Protein AF-A0A955VV71-F1 (afdb_monomer_lite)

pLDDT: mean 79.82, std 17.94, range [34.72, 97.5]

Secondary structure (DSSP, 8-state):
-----------------------PPP----S-B-SSEEEEEEEEETTSEEEEEEEEE-GGGEEEEEEETTTHHHHHHH-EEEETTT-PBPP-B--S-PEEETTEEEEEEE--TTS-SEEEEEEEEE-PPPEEEEEEEE-TT--EEEEEEEE----SSS--TT-EEEEE-S-----------

Structure (mmCIF, N/CA/C/O backbone):
data_AF-A0A955VV71-F1
#
_entry.id   AF-A0A955VV71-F1
#
loop_
_atom_site.group_PDB
_atom_site.id
_atom_site.type_symbol
_atom_site.label_atom_id
_atom_site.label_alt_id
_atom_site.label_comp_id
_atom_site.label_asym_id
_atom_site.label_entity_id
_atom_site.label_seq_id
_atom_site.pdbx_PDB_ins_code
_atom_site.Cartn_x
_atom_site.Cartn_y
_atom_site.Cartn_z
_atom_site.occupancy
_atom_site.B_iso_or_equiv
_atom_site.auth_seq_id
_atom_site.auth_comp_id
_atom_site.auth_asym_id
_atom_site.auth_atom_id
_atom_site.pdbx_PDB_model_num
ATOM 1 N N . MET A 1 1 ? -23.174 -92.375 -27.814 1.00 36.78 1 MET A N 1
ATOM 2 C CA . MET A 1 1 ? -22.427 -92.958 -26.670 1.00 36.78 1 MET A CA 1
ATOM 3 C C . MET A 1 1 ? -22.031 -91.847 -25.693 1.00 36.78 1 MET A C 1
ATOM 5 O O . MET A 1 1 ? -21.983 -90.700 -26.115 1.00 36.78 1 MET A O 1
ATOM 9 N N . LYS A 1 2 ? -21.786 -92.169 -24.409 1.00 34.84 2 LYS A N 1
ATOM 10 C CA . LYS A 1 2 ? -21.092 -91.287 -23.426 1.00 34.84 2 LYS A CA 1
ATOM 11 C C . LYS A 1 2 ? -19.650 -91.029 -23.953 1.00 34.84 2 LYS A C 1
ATOM 13 O O . LYS A 1 2 ? -19.215 -91.818 -24.781 1.00 34.84 2 LYS A O 1
ATOM 18 N N . THR A 1 3 ? -18.868 -89.988 -23.652 1.00 37.59 3 THR A N 1
ATOM 19 C CA . THR A 1 3 ? -18.443 -89.290 -22.405 1.00 37.59 3 THR A CA 1
ATOM 20 C C . THR A 1 3 ? -17.781 -87.941 -22.814 1.00 37.59 3 THR A C 1
ATOM 22 O O . THR A 1 3 ? -17.534 -87.760 -23.998 1.00 37.59 3 THR A O 1
ATOM 25 N N . SER A 1 4 ? -17.417 -86.945 -21.986 1.00 34.72 4 SER A N 1
ATOM 26 C CA . SER A 1 4 ? -17.477 -86.668 -20.527 1.00 34.72 4 SER A CA 1
ATOM 27 C C . SER A 1 4 ? -17.323 -85.137 -20.278 1.00 34.72 4 SER A C 1
ATOM 29 O O . SER A 1 4 ? -17.441 -84.345 -21.206 1.00 34.72 4 SER A O 1
ATOM 31 N N . ARG A 1 5 ? -17.084 -84.689 -19.031 1.00 47.41 5 ARG A N 1
ATOM 32 C CA . ARG A 1 5 ? -16.877 -83.275 -18.632 1.00 47.41 5 ARG A CA 1
ATOM 33 C C . ARG A 1 5 ? -15.393 -82.879 -18.609 1.00 47.41 5 ARG A C 1
ATOM 35 O O . ARG A 1 5 ? -14.592 -83.695 -18.171 1.00 47.41 5 ARG A O 1
ATOM 42 N N . VAL A 1 6 ? -15.093 -81.588 -18.800 1.00 45.47 6 VAL A N 1
ATOM 43 C CA . VAL A 1 6 ? -14.171 -80.826 -17.923 1.00 45.47 6 VAL A CA 1
ATOM 44 C C . VAL A 1 6 ? -14.735 -79.410 -17.736 1.00 45.47 6 VAL A C 1
ATOM 46 O O . VAL A 1 6 ? -15.041 -78.737 -18.714 1.00 45.47 6 VAL A O 1
ATOM 49 N N . ARG A 1 7 ? -14.876 -78.944 -16.488 1.00 44.09 7 ARG A N 1
ATOM 50 C CA . ARG A 1 7 ? -15.115 -77.525 -16.162 1.00 44.09 7 ARG A CA 1
ATOM 51 C C . ARG A 1 7 ? -13.807 -76.944 -15.624 1.00 44.09 7 ARG A C 1
ATOM 53 O O . ARG A 1 7 ? -13.267 -77.505 -14.676 1.00 44.09 7 ARG A O 1
ATOM 60 N N . ARG A 1 8 ? -13.322 -75.828 -16.176 1.00 45.78 8 ARG A N 1
ATOM 61 C CA . ARG A 1 8 ? -12.277 -75.007 -15.542 1.00 45.78 8 ARG A CA 1
ATOM 62 C C . ARG A 1 8 ? -12.936 -73.786 -14.910 1.00 45.78 8 ARG A C 1
ATOM 64 O O . ARG A 1 8 ? -13.540 -72.987 -15.617 1.00 45.78 8 ARG A O 1
ATOM 71 N N . ALA A 1 9 ? -12.839 -73.670 -13.589 1.00 40.59 9 ALA A N 1
ATOM 72 C CA . ALA A 1 9 ? -13.197 -72.447 -12.886 1.00 40.59 9 ALA A CA 1
ATOM 73 C C . ALA A 1 9 ? -12.062 -71.432 -13.079 1.00 40.59 9 ALA A C 1
ATOM 75 O O . ALA A 1 9 ? -10.913 -71.735 -12.762 1.00 40.59 9 ALA A O 1
ATOM 76 N N . CYS A 1 10 ? -12.380 -70.254 -13.612 1.00 37.72 10 CYS A N 1
ATOM 77 C CA . CYS A 1 10 ? -11.452 -69.131 -13.660 1.00 37.72 10 CYS A CA 1
ATOM 78 C C . CYS A 1 10 ? -11.753 -68.234 -12.457 1.00 37.72 10 CYS A C 1
ATOM 80 O O . CYS A 1 10 ? -12.830 -67.642 -12.390 1.00 37.72 10 CYS A O 1
ATOM 82 N N . ALA A 1 11 ? -10.849 -68.188 -11.480 1.00 42.31 11 ALA A N 1
ATOM 83 C CA . ALA A 1 11 ? -10.987 -67.287 -10.345 1.00 42.31 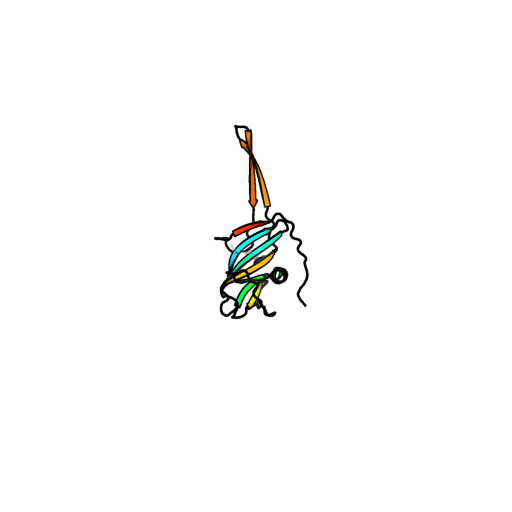11 ALA A CA 1
ATOM 84 C C . ALA A 1 11 ? -10.657 -65.858 -10.800 1.00 42.31 11 ALA A C 1
ATOM 86 O O . ALA A 1 11 ? -9.532 -65.594 -11.219 1.00 42.31 11 ALA A O 1
ATOM 87 N N . LEU A 1 12 ? -11.625 -64.938 -10.718 1.00 42.03 12 LEU A N 1
ATOM 88 C CA . LEU A 1 12 ? -11.338 -63.511 -10.849 1.00 42.03 12 LEU A CA 1
ATOM 89 C C . LEU A 1 12 ? -10.730 -63.008 -9.538 1.00 42.03 12 LEU A C 1
ATOM 91 O O . LEU A 1 12 ? -11.432 -62.845 -8.541 1.00 42.03 12 LEU A O 1
ATOM 95 N N . THR A 1 13 ? -9.429 -62.742 -9.551 1.00 45.66 13 THR A N 1
ATOM 96 C CA . THR A 1 13 ? -8.748 -62.041 -8.461 1.00 45.66 13 THR A CA 1
ATOM 97 C C . THR A 1 13 ? -9.132 -60.562 -8.510 1.00 45.66 13 THR A C 1
ATOM 99 O O . THR A 1 13 ? -8.850 -59.879 -9.493 1.00 45.66 13 THR A O 1
ATOM 102 N N . ALA A 1 14 ? -9.790 -60.060 -7.465 1.00 49.59 14 ALA A N 1
ATOM 103 C CA . ALA A 1 14 ? -10.196 -58.661 -7.389 1.00 49.59 14 ALA A CA 1
ATOM 104 C C . ALA A 1 14 ? -8.980 -57.742 -7.177 1.00 49.59 14 ALA A C 1
ATOM 106 O O . ALA A 1 14 ? -8.268 -57.870 -6.182 1.00 49.59 14 ALA A O 1
ATOM 107 N N . ALA A 1 15 ? -8.773 -56.786 -8.084 1.00 51.16 15 ALA A N 1
ATOM 108 C CA . ALA A 1 15 ? -7.815 -55.703 -7.899 1.00 51.16 15 ALA A CA 1
ATOM 109 C C . ALA A 1 15 ? -8.530 -54.495 -7.273 1.00 51.16 15 ALA A C 1
ATOM 111 O O . ALA A 1 15 ? -9.273 -53.790 -7.956 1.00 51.16 15 ALA A O 1
ATOM 112 N N . LEU A 1 16 ? -8.317 -54.252 -5.975 1.00 48.03 16 LEU A N 1
ATOM 113 C CA . LEU A 1 16 ? -8.723 -52.990 -5.354 1.00 48.03 16 LEU A CA 1
ATOM 114 C C . LEU A 1 16 ? -7.808 -51.871 -5.870 1.00 48.03 16 LEU A C 1
ATOM 116 O O . LEU A 1 16 ? -6.629 -51.830 -5.520 1.00 48.03 16 LEU A O 1
ATOM 120 N N . LEU A 1 17 ? -8.354 -50.935 -6.652 1.00 50.19 17 LEU A N 1
ATOM 121 C CA . LEU A 1 17 ? -7.706 -49.639 -6.840 1.00 50.19 17 LEU A CA 1
ATOM 122 C C . LEU A 1 17 ? -7.872 -48.824 -5.553 1.00 50.19 17 LEU A C 1
ATOM 124 O O . LEU A 1 17 ? -8.978 -48.406 -5.214 1.00 50.19 17 LEU A O 1
ATOM 128 N N . ALA A 1 18 ? -6.768 -48.580 -4.849 1.00 56.50 18 ALA A N 1
ATOM 129 C CA . ALA A 1 18 ? -6.728 -47.564 -3.807 1.00 56.50 18 ALA A CA 1
ATOM 130 C C . ALA A 1 18 ? -6.812 -46.170 -4.464 1.00 56.50 18 ALA A C 1
ATOM 132 O O . ALA A 1 18 ? -6.024 -45.898 -5.375 1.00 56.50 18 ALA A O 1
ATOM 133 N N . PRO A 1 19 ? -7.713 -45.268 -4.030 1.00 52.44 19 PRO A N 1
ATOM 134 C CA . PRO A 1 19 ? -7.711 -43.896 -4.515 1.00 52.44 19 PRO A CA 1
ATOM 135 C C . PRO A 1 19 ? -6.481 -43.180 -3.956 1.00 52.44 19 PRO A C 1
ATOM 137 O O . PRO A 1 19 ? -6.377 -42.954 -2.750 1.00 52.44 19 PRO A O 1
ATOM 140 N N . SER A 1 20 ? -5.541 -42.815 -4.826 1.00 60.34 20 SER A N 1
ATOM 141 C CA . SER A 1 20 ? -4.443 -41.922 -4.463 1.00 60.34 20 SER A CA 1
ATOM 142 C C . SER A 1 20 ? -5.024 -40.560 -4.088 1.00 60.34 20 SER A C 1
ATOM 144 O O . SER A 1 20 ? -5.480 -39.818 -4.957 1.00 60.34 20 SER A O 1
ATOM 146 N N . ALA A 1 21 ? -5.031 -40.235 -2.795 1.00 55.81 21 ALA A N 1
ATOM 147 C CA . ALA A 1 21 ? -5.444 -38.922 -2.327 1.00 55.81 21 ALA A CA 1
ATOM 148 C C . ALA A 1 21 ? -4.481 -37.866 -2.889 1.00 55.81 21 ALA A C 1
ATOM 150 O O . ALA A 1 21 ? -3.321 -37.786 -2.482 1.00 55.81 21 ALA A O 1
ATOM 151 N N . LEU A 1 22 ? -4.968 -37.063 -3.837 1.00 59.03 22 LEU A N 1
ATOM 152 C CA . LEU A 1 22 ? -4.271 -35.874 -4.305 1.00 59.03 22 LEU A CA 1
ATOM 153 C C . LEU A 1 22 ? -4.244 -34.865 -3.154 1.00 59.03 22 LEU A C 1
ATOM 155 O O . LEU A 1 22 ? -5.205 -34.129 -2.937 1.00 59.03 22 LEU A O 1
ATOM 159 N N . VAL A 1 23 ? -3.134 -34.842 -2.416 1.00 61.22 23 VAL A N 1
ATOM 160 C CA . VAL A 1 23 ? -2.798 -33.753 -1.494 1.00 61.22 23 VAL A CA 1
ATOM 161 C C . VAL A 1 23 ? -2.468 -32.533 -2.353 1.00 61.22 23 VAL A C 1
ATOM 163 O O . VAL A 1 23 ? -1.312 -32.259 -2.666 1.00 61.22 23 VAL A O 1
ATOM 166 N N . GLY A 1 24 ? -3.510 -31.840 -2.808 1.00 54.12 24 GLY A N 1
ATOM 167 C CA . GLY A 1 24 ? -3.365 -30.533 -3.428 1.00 54.12 24 GLY A CA 1
ATOM 168 C C . GLY A 1 24 ? -2.856 -29.550 -2.381 1.00 54.12 24 GLY A C 1
ATOM 169 O O . GLY A 1 24 ? -3.437 -29.448 -1.301 1.00 54.12 24 GLY A O 1
ATOM 170 N N . CYS A 1 25 ? -1.775 -28.834 -2.689 1.00 63.00 25 CYS A N 1
ATOM 171 C CA . CYS A 1 25 ? -1.369 -27.686 -1.888 1.00 63.00 25 CYS A CA 1
ATOM 172 C C . CYS A 1 25 ? -2.544 -26.704 -1.833 1.00 63.00 25 CYS A C 1
ATOM 174 O O . CYS A 1 25 ? -3.055 -26.304 -2.881 1.00 63.00 25 CYS A O 1
ATOM 176 N N . GLY A 1 26 ? -2.983 -26.344 -0.625 1.00 51.84 26 GLY A N 1
ATOM 177 C CA . GLY A 1 26 ? -4.008 -25.321 -0.455 1.00 51.84 26 GLY A CA 1
ATOM 178 C C . GLY A 1 26 ? -3.552 -24.017 -1.103 1.00 51.84 26 GLY A C 1
ATOM 179 O O . GLY A 1 26 ? -2.383 -23.644 -0.995 1.00 51.84 26 GLY A O 1
ATOM 180 N N . ALA A 1 27 ? -4.463 -23.335 -1.795 1.00 56.38 27 ALA A N 1
ATOM 181 C CA . ALA A 1 27 ? -4.209 -21.976 -2.241 1.00 56.38 27 ALA A CA 1
ATOM 182 C C . ALA A 1 27 ? -4.168 -21.076 -0.998 1.00 56.38 27 ALA A C 1
ATOM 184 O O . ALA A 1 27 ? -5.197 -20.834 -0.373 1.00 56.38 27 ALA A O 1
ATOM 185 N N . HIS A 1 28 ? -2.964 -20.653 -0.623 1.00 57.88 28 HIS A N 1
ATOM 186 C CA . HIS A 1 28 ? -2.724 -19.705 0.457 1.00 57.88 28 HIS A CA 1
ATOM 187 C C . HIS A 1 28 ? -2.874 -18.284 -0.092 1.00 57.88 28 HIS A C 1
ATOM 189 O O . HIS A 1 28 ? -2.206 -17.926 -1.066 1.00 57.88 28 HIS A O 1
ATOM 195 N N . ASP A 1 29 ? -3.753 -17.479 0.504 1.00 63.06 29 ASP A N 1
ATOM 196 C CA . ASP A 1 29 ? -3.965 -16.097 0.072 1.00 63.06 29 ASP A CA 1
ATOM 197 C C . ASP A 1 29 ? -2.820 -15.212 0.573 1.00 63.06 29 ASP A C 1
ATOM 199 O O . ASP A 1 29 ? -2.624 -15.044 1.775 1.00 63.06 29 ASP A O 1
ATOM 203 N N . THR A 1 30 ? -2.064 -14.616 -0.349 1.00 69.12 30 THR A N 1
ATOM 204 C CA . THR A 1 30 ? -0.853 -13.835 -0.039 1.00 69.12 30 THR A CA 1
ATOM 205 C C . THR A 1 30 ? -1.112 -12.343 0.197 1.00 69.12 30 THR A C 1
ATOM 207 O O . THR A 1 30 ? -0.177 -11.545 0.117 1.00 69.12 30 THR A O 1
ATOM 210 N N . TYR A 1 31 ? -2.365 -11.932 0.419 1.00 77.38 31 TYR A N 1
ATOM 211 C CA . TYR A 1 31 ? -2.785 -10.532 0.339 1.00 77.38 31 TYR A CA 1
ATOM 212 C C . TYR A 1 31 ? -3.842 -10.116 1.362 1.00 77.38 31 TYR A C 1
ATOM 214 O O . TYR A 1 31 ? -4.602 -10.935 1.865 1.00 77.38 31 TYR A O 1
ATOM 222 N N . VAL A 1 32 ? -3.906 -8.811 1.638 1.00 71.44 32 VAL A N 1
ATOM 223 C CA . VAL A 1 32 ? -4.896 -8.221 2.549 1.00 71.44 32 VAL A CA 1
ATOM 224 C C . VAL A 1 32 ? -6.232 -8.025 1.827 1.00 71.44 32 VAL A C 1
ATOM 226 O O . VAL A 1 32 ? -6.293 -7.270 0.859 1.00 71.44 32 VAL A O 1
ATOM 229 N N . ARG A 1 33 ? -7.302 -8.649 2.332 1.00 78.94 33 ARG A N 1
ATOM 230 C CA . ARG A 1 33 ? -8.693 -8.465 1.876 1.00 78.94 33 ARG A CA 1
ATOM 231 C C . ARG A 1 33 ? -9.464 -7.510 2.785 1.00 78.94 33 ARG A C 1
ATOM 233 O O . ARG A 1 33 ? -9.208 -7.439 3.986 1.00 78.94 33 ARG A O 1
ATOM 240 N N . SER A 1 34 ? -10.462 -6.823 2.237 1.00 75.44 34 SER A N 1
ATOM 241 C CA . SER A 1 34 ? -11.397 -5.994 3.003 1.00 75.44 34 SER A CA 1
ATOM 242 C C . SER A 1 34 ? -12.695 -5.801 2.234 1.00 75.44 34 SER A C 1
ATOM 244 O O . SER A 1 34 ? -12.650 -5.483 1.051 1.00 75.44 34 SER A O 1
ATOM 246 N N . GLU A 1 35 ? -13.826 -5.939 2.918 1.00 77.06 35 GLU A N 1
ATOM 247 C CA . GLU A 1 35 ? -15.133 -5.501 2.408 1.00 77.06 35 GLU A CA 1
ATOM 248 C C . GLU A 1 35 ? -15.395 -4.027 2.789 1.00 77.06 35 GLU A C 1
ATOM 250 O O . GLU A 1 35 ? -16.067 -3.304 2.060 1.00 77.06 35 GLU A O 1
ATOM 255 N N . ASP A 1 36 ? -14.763 -3.555 3.873 1.00 75.44 36 ASP A N 1
ATOM 256 C CA . ASP A 1 36 ? -14.906 -2.204 4.437 1.00 75.44 36 ASP A CA 1
ATOM 257 C C . ASP A 1 36 ? -13.959 -1.158 3.801 1.00 75.44 36 ASP A C 1
ATOM 259 O O . ASP A 1 36 ? -13.964 0.013 4.197 1.00 75.44 36 ASP A O 1
ATOM 263 N N . SER A 1 37 ? -13.071 -1.555 2.874 1.00 81.50 37 SER A N 1
ATOM 264 C CA . SER A 1 37 ? -12.075 -0.637 2.301 1.00 81.50 37 SER A CA 1
ATOM 265 C C . SER A 1 37 ? -11.633 -0.938 0.865 1.00 81.50 37 SER A C 1
ATOM 267 O O . SER A 1 37 ? -11.180 -2.037 0.532 1.00 81.50 37 SER A O 1
ATOM 269 N N . ALA A 1 38 ? -11.666 0.101 0.029 1.00 89.81 38 ALA A N 1
ATOM 270 C CA . ALA A 1 38 ? -11.268 0.064 -1.374 1.00 89.81 38 ALA A CA 1
ATOM 271 C C . ALA A 1 38 ? -9.790 0.444 -1.550 1.00 89.81 38 ALA A C 1
ATOM 273 O O . ALA A 1 38 ? -9.334 1.473 -1.037 1.00 89.81 38 ALA A O 1
ATOM 274 N N . LEU A 1 39 ? -9.038 -0.354 -2.308 1.00 91.81 39 LEU A N 1
ATOM 275 C CA . LEU A 1 39 ? -7.659 -0.046 -2.682 1.00 91.81 39 LEU A CA 1
ATOM 276 C C . LEU A 1 39 ? -7.609 1.192 -3.601 1.00 91.81 39 LEU A C 1
ATOM 278 O O . LEU A 1 39 ? -8.342 1.278 -4.578 1.00 91.81 39 LEU A O 1
ATOM 282 N N . GLY A 1 40 ? -6.751 2.169 -3.289 1.00 91.62 40 GLY A N 1
ATOM 283 C CA . GLY A 1 40 ? -6.660 3.438 -4.029 1.00 91.62 40 GLY A CA 1
ATOM 284 C C . GLY A 1 40 ? -5.274 3.764 -4.591 1.00 91.62 40 GLY A C 1
ATOM 285 O O . GLY A 1 40 ? -5.164 4.492 -5.586 1.00 91.62 40 GLY A O 1
ATOM 286 N N . ARG A 1 41 ? -4.203 3.241 -3.981 1.00 94.31 41 ARG A N 1
ATOM 287 C CA . ARG A 1 41 ? -2.827 3.393 -4.474 1.00 94.31 41 ARG A CA 1
ATOM 288 C C . ARG A 1 41 ? -1.956 2.196 -4.085 1.00 94.31 41 ARG A C 1
ATOM 290 O O . ARG A 1 41 ? -2.032 1.708 -2.961 1.00 94.31 41 ARG A O 1
ATOM 297 N N . VAL A 1 42 ? -1.097 1.778 -5.014 1.00 93.69 42 VAL A N 1
ATOM 298 C CA . VAL A 1 42 ? -0.060 0.753 -4.814 1.00 93.69 42 VAL A CA 1
ATOM 299 C C . VAL A 1 42 ? 1.271 1.301 -5.312 1.00 93.69 42 VAL A C 1
ATOM 301 O O . VAL A 1 42 ? 1.343 1.837 -6.418 1.00 93.69 42 VAL A O 1
ATOM 304 N N . VAL A 1 43 ? 2.339 1.161 -4.527 1.00 92.75 43 VAL A N 1
ATOM 305 C CA . VAL A 1 43 ? 3.709 1.453 -4.972 1.00 92.75 43 VAL A CA 1
ATOM 306 C C . VAL A 1 43 ? 4.582 0.227 -4.744 1.00 92.75 43 VAL A C 1
ATOM 308 O O . VAL A 1 43 ? 4.863 -0.125 -3.600 1.00 92.75 43 VAL A O 1
ATOM 311 N N . VAL A 1 44 ? 5.019 -0.416 -5.828 1.00 91.38 44 VAL A N 1
ATOM 312 C CA . VAL A 1 44 ? 5.847 -1.634 -5.777 1.00 91.38 44 VAL A CA 1
ATOM 313 C C . VAL A 1 44 ? 7.324 -1.267 -5.887 1.00 91.38 44 VAL A C 1
ATOM 315 O O . VAL A 1 44 ? 7.717 -0.509 -6.774 1.00 91.38 44 VAL A O 1
ATOM 318 N N . TYR A 1 45 ? 8.168 -1.812 -5.014 1.00 87.75 45 TYR A N 1
ATOM 319 C CA . TYR A 1 45 ? 9.602 -1.521 -4.961 1.00 87.75 45 TYR A CA 1
ATOM 320 C C . TYR A 1 45 ? 10.444 -2.709 -5.457 1.00 87.75 45 TYR A C 1
ATOM 322 O O . TYR A 1 45 ? 10.075 -3.873 -5.307 1.00 87.75 45 TYR A O 1
ATOM 330 N N . ARG A 1 46 ? 11.618 -2.429 -6.045 1.00 85.12 46 ARG A N 1
ATOM 331 C CA . ARG A 1 46 ? 12.514 -3.470 -6.611 1.00 85.12 46 ARG A CA 1
ATOM 332 C C . ARG A 1 46 ? 13.105 -4.446 -5.585 1.00 85.12 46 ARG A C 1
ATOM 334 O O . ARG A 1 46 ? 13.632 -5.481 -5.970 1.00 85.12 46 ARG A O 1
ATOM 341 N N . ASN A 1 47 ? 13.050 -4.113 -4.300 1.00 81.12 47 ASN A N 1
ATOM 342 C CA . ASN A 1 47 ? 13.493 -4.955 -3.183 1.00 81.12 47 ASN A CA 1
ATOM 343 C C . ASN A 1 47 ? 12.437 -5.990 -2.737 1.00 81.12 47 ASN A C 1
ATOM 345 O O . ASN A 1 47 ? 12.708 -6.731 -1.799 1.00 81.12 47 ASN A O 1
ATOM 349 N N . GLY A 1 48 ? 11.258 -6.039 -3.370 1.00 84.19 48 GLY A N 1
ATOM 350 C CA . GLY A 1 48 ? 10.222 -7.027 -3.056 1.00 84.19 48 GLY A CA 1
ATOM 351 C C . GLY A 1 48 ? 9.254 -6.629 -1.936 1.00 84.19 48 GLY A C 1
ATOM 352 O O . GLY A 1 48 ? 8.666 -7.504 -1.305 1.00 84.19 48 GLY A O 1
ATOM 353 N N . ILE A 1 49 ? 9.075 -5.329 -1.680 1.00 88.50 49 ILE A N 1
ATOM 354 C CA . ILE A 1 49 ? 7.970 -4.817 -0.851 1.00 88.50 49 ILE A CA 1
ATOM 355 C C . ILE A 1 49 ? 7.028 -3.960 -1.697 1.00 88.50 49 ILE A C 1
ATOM 357 O O . ILE A 1 49 ? 7.452 -3.332 -2.673 1.00 88.50 49 ILE A O 1
ATOM 361 N N . ALA A 1 50 ? 5.766 -3.875 -1.292 1.00 90.50 50 ALA A N 1
ATOM 362 C CA . ALA A 1 50 ? 4.822 -2.905 -1.828 1.00 90.50 50 ALA A CA 1
ATOM 363 C C . ALA A 1 50 ? 4.147 -2.110 -0.705 1.00 90.50 50 ALA A C 1
ATOM 365 O O . ALA A 1 50 ? 3.771 -2.660 0.331 1.00 90.50 50 ALA A O 1
ATOM 366 N N . TYR A 1 51 ? 4.008 -0.806 -0.936 1.00 92.69 51 TYR A N 1
ATOM 367 C CA . TYR A 1 51 ? 3.175 0.092 -0.145 1.00 92.69 51 TYR A CA 1
ATOM 368 C C . TYR A 1 51 ? 1.758 0.079 -0.712 1.00 92.69 51 TYR A C 1
ATOM 370 O O . TYR A 1 51 ? 1.573 0.288 -1.914 1.00 92.69 51 TYR A O 1
ATOM 378 N N . TYR A 1 52 ? 0.777 -0.122 0.158 1.00 94.25 52 TYR A N 1
ATOM 379 C CA . TYR A 1 52 ? -0.643 -0.125 -0.166 1.00 94.25 52 TYR A CA 1
ATOM 380 C C . TYR A 1 52 ? -1.344 1.003 0.581 1.00 94.25 52 TYR A C 1
ATOM 382 O O . TYR A 1 52 ? -1.037 1.287 1.738 1.00 94.25 52 TYR A O 1
ATOM 390 N N . GLU A 1 53 ? -2.320 1.614 -0.077 1.00 94.88 53 GLU A N 1
ATOM 391 C CA . GLU A 1 53 ? -3.182 2.649 0.478 1.00 94.88 53 GLU A CA 1
ATOM 392 C C . GLU A 1 53 ? -4.631 2.339 0.107 1.00 94.88 53 GLU A C 1
ATOM 394 O O . GLU A 1 53 ? -4.991 2.314 -1.075 1.00 94.88 53 GLU A O 1
ATOM 399 N N . ARG A 1 54 ? -5.460 2.127 1.128 1.00 94.19 54 ARG A N 1
ATOM 400 C CA . ARG A 1 54 ? -6.897 1.871 1.028 1.00 94.19 54 ARG A CA 1
ATOM 401 C C . ARG A 1 54 ? -7.670 3.061 1.594 1.00 94.19 54 ARG A C 1
ATOM 403 O O . ARG A 1 54 ? -7.230 3.695 2.555 1.00 94.19 54 ARG A O 1
ATOM 410 N N . LYS A 1 55 ? -8.829 3.361 1.018 1.00 93.62 55 LYS A N 1
ATOM 411 C CA . LYS A 1 55 ? -9.844 4.227 1.631 1.00 93.62 55 LYS A CA 1
ATOM 412 C C . LYS A 1 55 ? -10.843 3.348 2.366 1.00 93.62 55 LYS A C 1
ATOM 414 O O . LYS A 1 55 ? -11.283 2.357 1.793 1.00 93.62 55 LYS A O 1
ATOM 419 N N . ALA A 1 56 ? -11.191 3.706 3.592 1.00 92.88 56 ALA A N 1
ATOM 420 C CA . ALA A 1 56 ? -12.142 2.973 4.419 1.00 92.88 56 ALA A CA 1
ATOM 421 C C . ALA A 1 56 ? -13.163 3.933 5.031 1.00 92.88 56 ALA A C 1
ATOM 423 O O . ALA A 1 56 ? -12.807 5.062 5.371 1.00 92.88 56 ALA A O 1
ATOM 424 N N . GLU A 1 57 ? -14.394 3.471 5.225 1.00 90.31 57 GLU A N 1
ATOM 425 C CA . GLU A 1 57 ? -15.379 4.170 6.053 1.00 90.31 57 GLU A CA 1
ATOM 426 C C . GLU A 1 57 ? -15.496 3.456 7.403 1.00 90.31 57 GLU A C 1
ATOM 428 O O . GLU A 1 57 ? -15.810 2.269 7.466 1.00 90.31 57 GLU A O 1
ATOM 433 N N . ALA A 1 58 ? -15.226 4.166 8.500 1.00 87.06 58 ALA A N 1
ATOM 434 C CA . ALA A 1 58 ? -15.254 3.590 9.844 1.00 87.06 58 ALA A CA 1
ATOM 435 C C . ALA A 1 58 ? -16.686 3.464 10.395 1.00 87.06 58 ALA A C 1
ATOM 437 O O . ALA A 1 58 ? -17.101 4.234 11.271 1.00 87.06 58 ALA A O 1
ATOM 438 N N . ALA A 1 59 ? -17.442 2.482 9.900 1.00 80.06 59 ALA A N 1
ATOM 439 C CA . ALA A 1 59 ? -18.741 2.112 10.456 1.00 80.06 59 ALA A CA 1
ATOM 440 C C . ALA A 1 59 ? -18.600 1.774 11.954 1.00 80.06 59 ALA A C 1
ATOM 442 O O . ALA A 1 59 ? -17.760 0.967 12.351 1.00 80.06 59 ALA A O 1
ATOM 443 N N . ASP A 1 60 ? -19.375 2.451 12.805 1.00 84.50 60 ASP A N 1
ATOM 444 C CA . ASP A 1 60 ? -19.308 2.350 14.273 1.00 84.50 60 ASP A CA 1
ATOM 445 C C . ASP A 1 60 ? -17.888 2.475 14.873 1.00 84.50 60 ASP A C 1
ATOM 447 O O . ASP A 1 60 ? -17.573 1.881 15.909 1.00 84.50 60 ASP A O 1
ATOM 451 N N . GLY A 1 61 ? -17.014 3.255 14.221 1.00 89.4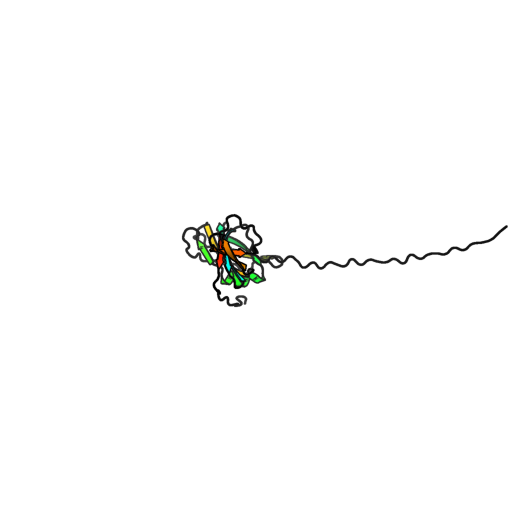4 61 GLY A N 1
ATOM 452 C CA . GLY A 1 61 ? -15.623 3.446 14.642 1.00 89.44 61 GLY A CA 1
ATOM 453 C C . GLY A 1 61 ? -14.735 2.217 14.418 1.00 89.44 61 GLY A C 1
ATOM 454 O O . GLY A 1 61 ? -13.728 2.061 15.110 1.00 89.44 61 GLY A O 1
ATOM 455 N N . LYS A 1 62 ? -15.099 1.325 13.490 1.00 91.19 62 LYS A N 1
ATOM 456 C CA . LYS A 1 62 ? -14.370 0.090 13.179 1.00 91.19 62 LYS A CA 1
ATOM 457 C C . LYS A 1 62 ? -14.121 -0.052 11.681 1.00 91.19 62 LYS A C 1
ATOM 459 O O . LYS A 1 62 ? -14.941 0.364 10.873 1.00 91.19 62 LYS A O 1
ATOM 464 N N . VAL A 1 63 ? -13.005 -0.685 11.330 1.00 91.94 63 VAL A N 1
ATOM 465 C CA . VAL A 1 63 ? -12.704 -1.164 9.972 1.00 91.94 63 VAL A CA 1
ATOM 466 C C . VAL A 1 63 ? -12.108 -2.562 10.077 1.00 91.94 63 VAL A C 1
ATOM 468 O O . VAL A 1 63 ? -11.201 -2.784 10.886 1.00 91.94 63 VAL A O 1
ATOM 471 N N . THR A 1 64 ? -12.585 -3.501 9.263 1.00 91.69 64 THR A N 1
ATOM 472 C CA . THR A 1 64 ? -12.114 -4.889 9.266 1.00 91.69 64 THR A CA 1
ATOM 473 C C . THR A 1 64 ? -11.244 -5.193 8.048 1.00 91.69 64 THR A C 1
ATOM 475 O O . THR A 1 64 ? -11.589 -4.935 6.891 1.00 91.69 64 THR A O 1
ATOM 478 N N . LEU A 1 65 ? -10.081 -5.777 8.322 1.00 91.50 65 LEU A N 1
ATOM 479 C CA . LEU A 1 65 ? -9.100 -6.217 7.336 1.00 91.50 65 LEU A CA 1
ATOM 480 C C . LEU A 1 65 ? -8.788 -7.688 7.595 1.00 91.50 65 LEU A C 1
ATOM 482 O O . LEU A 1 65 ? -8.517 -8.076 8.726 1.00 91.50 65 LEU A O 1
ATOM 486 N N . THR A 1 66 ? -8.813 -8.512 6.557 1.00 91.62 66 THR A N 1
ATOM 487 C CA . THR A 1 66 ? -8.364 -9.905 6.627 1.00 91.62 66 THR A CA 1
ATOM 488 C C . THR A 1 66 ? -6.931 -9.950 6.115 1.00 91.62 66 THR A C 1
ATOM 490 O O . THR A 1 66 ? -6.678 -9.580 4.971 1.00 91.62 66 THR A O 1
ATOM 493 N N . VAL A 1 67 ? -5.992 -10.325 6.981 1.00 91.25 67 VAL A N 1
ATOM 494 C CA . VAL A 1 67 ? -4.545 -10.247 6.742 1.00 91.25 67 VAL A CA 1
ATOM 495 C C . VAL A 1 67 ? -3.936 -11.653 6.831 1.00 91.25 67 VAL A C 1
ATOM 497 O O . VAL A 1 67 ? -4.169 -12.332 7.835 1.00 91.25 67 VAL A O 1
ATOM 500 N N . PRO A 1 68 ? -3.113 -12.090 5.863 1.00 90.19 68 PRO A N 1
ATOM 501 C CA . PRO A 1 68 ? -2.441 -13.386 5.925 1.00 90.19 68 PRO A CA 1
ATOM 502 C C . PRO A 1 68 ? -1.519 -13.476 7.142 1.00 90.19 68 PRO A C 1
ATOM 504 O O . PRO A 1 68 ? -0.793 -12.525 7.443 1.00 90.19 68 PRO A O 1
ATOM 507 N N . GLN A 1 69 ? -1.517 -14.614 7.839 1.00 88.31 69 GLN A N 1
ATOM 508 C CA . GLN A 1 69 ? -0.767 -14.840 9.084 1.00 88.31 69 GLN A CA 1
ATOM 509 C C . GLN A 1 69 ? 0.723 -14.504 8.957 1.00 88.31 69 GLN A C 1
ATOM 511 O O . GLN A 1 69 ? 1.301 -13.951 9.894 1.00 88.31 69 GLN A O 1
ATOM 516 N N . ASP A 1 70 ? 1.341 -14.794 7.808 1.00 88.19 70 ASP A N 1
ATOM 517 C CA . ASP A 1 70 ? 2.750 -14.488 7.541 1.00 88.19 70 ASP A CA 1
ATOM 518 C C . ASP A 1 70 ? 3.007 -12.983 7.326 1.00 88.19 70 ASP A C 1
ATOM 520 O O . ASP A 1 70 ? 4.120 -12.513 7.564 1.00 88.19 70 ASP A O 1
ATOM 524 N N . LYS A 1 71 ? 1.983 -12.211 6.933 1.00 88.75 71 LYS A N 1
ATOM 525 C CA . LYS A 1 71 ? 2.049 -10.754 6.727 1.00 88.75 71 LYS A CA 1
ATOM 526 C C . LYS A 1 71 ? 1.632 -9.925 7.938 1.00 88.75 71 LYS A C 1
ATOM 528 O O . LYS A 1 71 ? 2.033 -8.765 8.003 1.00 88.75 71 LYS A O 1
ATOM 533 N N . VAL A 1 72 ? 0.899 -10.479 8.913 1.00 89.56 72 VAL A N 1
ATOM 534 C CA . VAL A 1 72 ? 0.391 -9.744 10.101 1.00 89.56 72 VAL A CA 1
ATOM 535 C C . VAL A 1 72 ? 1.468 -8.900 10.791 1.00 89.56 72 VAL A C 1
ATOM 537 O O . VAL A 1 72 ? 1.210 -7.760 11.168 1.00 89.56 72 VAL A O 1
ATOM 540 N N . ASN A 1 73 ? 2.680 -9.437 10.952 1.00 89.38 73 ASN A N 1
ATOM 541 C CA . ASN A 1 73 ? 3.769 -8.748 11.647 1.00 89.38 73 ASN A CA 1
ATOM 542 C C . ASN A 1 73 ? 4.272 -7.511 10.874 1.00 89.38 73 ASN A C 1
ATOM 544 O O . ASN A 1 73 ? 4.483 -6.451 11.459 1.00 89.38 73 ASN A O 1
ATOM 548 N N . ASP A 1 74 ? 4.440 -7.621 9.555 1.00 89.31 74 ASP A N 1
ATOM 549 C CA . ASP A 1 74 ? 4.928 -6.518 8.714 1.00 89.31 74 ASP A CA 1
ATOM 550 C C . ASP A 1 74 ? 3.813 -5.495 8.421 1.00 89.31 74 ASP A C 1
ATOM 552 O O . ASP A 1 74 ? 4.062 -4.285 8.434 1.00 89.31 74 ASP A O 1
ATOM 556 N N . PHE A 1 75 ? 2.565 -5.965 8.318 1.00 91.88 75 PHE A N 1
ATOM 557 C CA . PHE A 1 75 ? 1.362 -5.137 8.332 1.00 91.88 75 PHE A CA 1
ATOM 558 C C . PHE A 1 75 ? 1.292 -4.280 9.608 1.00 91.88 75 PHE A C 1
ATOM 560 O O . PHE A 1 75 ? 1.242 -3.059 9.509 1.00 91.88 75 PHE A O 1
ATOM 567 N N . LEU A 1 76 ? 1.383 -4.871 10.807 1.00 92.88 76 LEU A N 1
ATOM 568 C CA . LEU A 1 76 ? 1.283 -4.128 12.075 1.00 92.88 76 LEU A CA 1
ATOM 569 C C . LEU A 1 76 ? 2.405 -3.102 12.296 1.00 92.88 76 LEU A C 1
ATOM 571 O O . LEU A 1 76 ? 2.139 -2.035 12.841 1.00 92.88 76 LEU A O 1
ATOM 575 N N . LYS A 1 77 ? 3.643 -3.384 11.865 1.00 91.00 77 LYS A N 1
ATOM 576 C CA . LYS A 1 77 ? 4.768 -2.426 11.962 1.00 91.00 77 LYS A CA 1
ATOM 577 C C . LYS A 1 77 ? 4.589 -1.179 11.105 1.00 91.00 77 LYS A C 1
ATOM 579 O O . LYS A 1 77 ? 5.181 -0.147 11.405 1.00 91.00 77 LYS A O 1
ATOM 584 N N . SER A 1 78 ? 3.881 -1.318 9.988 1.00 94.12 78 SER A N 1
ATOM 585 C CA . SER A 1 78 ? 3.760 -0.288 8.953 1.00 94.12 78 SER A CA 1
ATOM 586 C C . SER A 1 78 ? 2.378 0.366 8.913 1.00 94.12 78 SER A C 1
ATOM 588 O O . SER A 1 78 ? 2.227 1.418 8.288 1.00 94.12 78 SER A O 1
ATOM 590 N N . LEU A 1 79 ? 1.392 -0.231 9.592 1.00 95.62 79 LEU A N 1
ATOM 591 C CA . LEU A 1 79 ? 0.016 0.236 9.654 1.00 95.62 79 LEU A CA 1
ATOM 592 C C . LEU A 1 79 ? -0.048 1.684 10.141 1.00 95.62 79 LEU A C 1
ATOM 594 O O . LEU A 1 79 ? 0.245 2.000 11.292 1.00 95.62 79 LEU A O 1
ATOM 598 N N . THR A 1 80 ? -0.503 2.553 9.249 1.00 95.69 80 THR A N 1
ATOM 599 C CA . THR A 1 80 ? -0.785 3.957 9.524 1.00 95.69 80 THR A CA 1
ATOM 600 C C . THR A 1 80 ? -2.212 4.255 9.094 1.00 95.69 80 THR A C 1
ATOM 602 O O . THR A 1 80 ? -2.610 3.904 7.982 1.00 95.69 80 THR A O 1
ATOM 605 N N . VAL A 1 81 ? -2.972 4.926 9.958 1.00 95.88 81 VAL A N 1
ATOM 606 C CA . VAL A 1 81 ? -4.329 5.394 9.660 1.00 95.88 81 VAL A CA 1
ATOM 607 C C . VAL A 1 81 ? -4.359 6.911 9.776 1.00 95.88 81 VAL A C 1
ATOM 609 O O . VAL A 1 81 ? -3.887 7.477 10.765 1.00 95.88 81 VAL A O 1
ATOM 612 N N . THR A 1 82 ? -4.900 7.573 8.761 1.00 95.25 82 THR A N 1
ATOM 613 C CA . THR A 1 82 ? -5.081 9.025 8.714 1.00 95.25 82 THR A CA 1
ATOM 614 C C . THR A 1 82 ? -6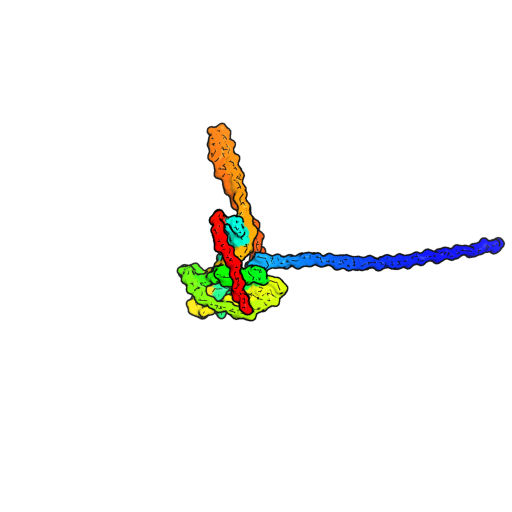.513 9.388 8.324 1.00 95.25 82 THR A C 1
ATOM 616 O O . THR A 1 82 ? -7.232 8.588 7.729 1.00 95.25 82 THR A O 1
ATOM 619 N N . GLU A 1 83 ? -6.948 10.605 8.644 1.00 93.25 83 GLU A N 1
ATOM 620 C CA . GLU A 1 83 ? -8.171 11.178 8.067 1.00 93.25 83 GLU A CA 1
ATOM 621 C C . GLU A 1 83 ? -7.971 11.428 6.564 1.00 93.25 83 GLU A C 1
ATOM 623 O O . GLU A 1 83 ? -7.037 12.136 6.174 1.00 93.25 83 GLU A O 1
ATOM 628 N N . ALA A 1 84 ? -8.870 10.930 5.712 1.00 91.12 84 ALA A N 1
ATOM 629 C CA . ALA A 1 84 ? -8.720 11.025 4.257 1.00 91.12 84 ALA A CA 1
ATOM 630 C C . ALA A 1 84 ? -8.727 12.473 3.724 1.00 91.12 84 ALA A C 1
ATOM 632 O O . ALA A 1 84 ? -8.101 12.760 2.705 1.00 91.12 84 ALA A O 1
ATOM 633 N N . ALA A 1 85 ? -9.419 13.392 4.409 1.00 88.44 85 ALA A N 1
ATOM 634 C CA . ALA A 1 85 ? -9.528 14.795 4.005 1.00 88.44 85 ALA A CA 1
ATOM 635 C C . ALA A 1 85 ? -8.358 15.677 4.480 1.00 88.44 85 ALA A C 1
ATOM 637 O O . ALA A 1 85 ? -8.034 16.665 3.822 1.00 88.44 85 ALA A O 1
ATOM 638 N N . THR A 1 86 ? -7.740 15.360 5.625 1.00 90.56 86 THR A N 1
ATOM 639 C CA . THR A 1 86 ? -6.739 16.234 6.273 1.00 90.56 86 THR A CA 1
ATOM 640 C C . THR A 1 86 ? -5.336 15.632 6.327 1.00 90.56 86 THR A C 1
ATOM 642 O O . THR A 1 86 ? -4.377 16.354 6.603 1.00 90.56 86 THR A O 1
ATOM 645 N N . GLY A 1 87 ? -5.196 14.322 6.099 1.00 90.94 87 GLY A N 1
ATOM 646 C CA . GLY A 1 87 ? -3.941 13.584 6.244 1.00 90.94 87 GLY A CA 1
ATOM 647 C C . GLY A 1 87 ? -3.445 13.456 7.690 1.00 90.94 87 GLY A C 1
ATOM 648 O O . GLY A 1 87 ? -2.344 12.950 7.907 1.00 90.94 87 GLY A O 1
ATOM 649 N N . LYS A 1 88 ? -4.216 13.906 8.689 1.00 93.25 88 LYS A N 1
ATOM 650 C CA . LYS A 1 88 ? -3.818 13.838 10.102 1.00 93.25 88 LYS A CA 1
ATOM 651 C C . LYS A 1 88 ? -3.820 12.391 10.605 1.00 93.25 88 LYS A C 1
ATOM 653 O O . LYS A 1 88 ? -4.789 11.684 10.329 1.00 93.25 88 LYS A O 1
ATOM 658 N N . PRO A 1 89 ? -2.801 11.957 11.372 1.00 94.06 89 PRO A N 1
ATOM 659 C CA . PRO A 1 89 ? -2.801 10.650 12.024 1.00 94.06 89 PRO A CA 1
ATOM 660 C C . PRO A 1 89 ? -3.994 10.471 12.963 1.00 94.06 89 PRO A C 1
ATOM 662 O O . PRO A 1 89 ? -4.267 11.329 13.804 1.00 94.06 89 PRO A O 1
ATOM 665 N N . VAL A 1 90 ? -4.663 9.330 12.839 1.00 95.00 90 VAL A N 1
ATOM 666 C CA . VAL A 1 90 ? -5.746 8.898 13.722 1.00 95.00 90 VAL A CA 1
ATOM 667 C C . VAL A 1 90 ? -5.166 7.909 14.736 1.00 95.00 90 VAL A C 1
ATOM 669 O O . VAL A 1 90 ? -4.525 6.940 14.325 1.00 95.00 90 VAL A O 1
ATOM 672 N N . PRO A 1 91 ? -5.354 8.110 16.054 1.00 93.62 91 PRO A N 1
ATOM 673 C CA . PRO A 1 91 ? -4.961 7.108 17.036 1.00 93.62 91 PRO A CA 1
ATOM 674 C C . PRO A 1 91 ? -5.848 5.871 16.869 1.00 93.62 91 PRO A C 1
ATOM 676 O O . PRO A 1 91 ? -7.069 5.989 16.777 1.00 93.62 91 PRO A O 1
ATOM 679 N N . ILE A 1 92 ? -5.233 4.691 16.843 1.00 93.88 92 ILE A N 1
ATOM 680 C CA . ILE A 1 92 ? -5.927 3.418 16.633 1.00 93.88 92 ILE A CA 1
ATOM 681 C C . ILE A 1 92 ? -5.714 2.462 17.800 1.00 93.88 92 ILE A C 1
ATOM 683 O O . ILE A 1 92 ? -4.693 2.514 18.488 1.00 93.88 92 ILE A O 1
ATOM 687 N N . SER A 1 93 ? -6.645 1.532 17.971 1.00 92.44 93 SER A N 1
ATOM 688 C CA . SER A 1 93 ? -6.422 0.301 18.726 1.00 92.44 93 SER A CA 1
ATOM 689 C C . SER A 1 93 ? -6.844 -0.909 17.893 1.00 92.44 93 SER A C 1
ATOM 691 O O . SER A 1 93 ? -7.633 -0.803 16.956 1.00 92.44 93 SER A O 1
ATOM 693 N N . TYR A 1 94 ? -6.291 -2.073 18.211 1.00 88.81 94 TYR A N 1
ATOM 694 C CA . TYR A 1 94 ? -6.687 -3.349 17.624 1.00 88.81 94 TYR A CA 1
ATOM 695 C C . TYR A 1 94 ? -6.717 -4.396 18.747 1.00 88.81 94 TYR A C 1
ATOM 697 O O . TYR A 1 94 ? -5.783 -4.448 19.552 1.00 88.81 94 TYR A O 1
ATOM 705 N N . PRO A 1 95 ? -7.783 -5.203 18.874 1.00 83.31 95 PRO A N 1
ATOM 706 C CA . PRO A 1 95 ? -7.841 -6.240 19.890 1.00 83.31 95 PRO A CA 1
ATOM 707 C C . PRO A 1 95 ? -6.890 -7.382 19.513 1.00 83.31 95 PRO A C 1
ATOM 709 O O . PRO A 1 95 ? -6.873 -7.838 18.372 1.00 83.31 95 PRO A O 1
ATOM 712 N N . THR A 1 96 ? -6.129 -7.890 20.483 1.00 72.12 96 THR A N 1
ATOM 713 C CA . THR A 1 96 ? -5.194 -9.014 20.281 1.00 72.12 96 THR A CA 1
ATOM 714 C C . THR A 1 96 ? -5.904 -10.301 19.835 1.00 72.12 96 THR A C 1
ATOM 716 O O . THR A 1 96 ? -5.317 -11.135 19.153 1.00 72.12 96 THR A O 1
ATOM 719 N N . ALA A 1 97 ? -7.183 -10.454 20.190 1.00 66.19 97 ALA A N 1
ATOM 720 C CA . ALA A 1 97 ? -8.033 -11.567 19.782 1.00 66.19 97 ALA A CA 1
ATOM 721 C C . ALA A 1 97 ? -8.683 -11.309 18.408 1.00 66.19 97 ALA A C 1
ATOM 723 O O . ALA A 1 97 ? -9.882 -11.047 18.317 1.00 66.19 97 ALA A O 1
ATOM 724 N N . GLY A 1 98 ? -7.886 -11.384 17.340 1.00 67.81 98 GLY A N 1
ATOM 725 C CA . GLY A 1 98 ? -8.399 -11.488 15.971 1.00 67.81 98 GLY A CA 1
ATOM 726 C C . GLY A 1 98 ? -8.908 -12.903 15.680 1.00 67.81 98 GLY A C 1
ATOM 727 O O . GLY A 1 98 ? -8.270 -13.887 16.069 1.00 67.81 98 GLY A O 1
ATOM 728 N N . ALA A 1 99 ? -10.042 -13.033 14.988 1.00 79.69 99 ALA A N 1
ATOM 729 C CA . ALA A 1 99 ? -10.525 -14.343 14.558 1.00 79.69 99 ALA A CA 1
ATOM 730 C C . ALA A 1 99 ? -9.569 -14.914 13.497 1.00 79.69 99 ALA A C 1
ATOM 732 O O . ALA A 1 99 ? -9.346 -14.297 12.458 1.00 79.69 99 ALA A O 1
ATOM 733 N N . THR A 1 100 ? -8.986 -16.084 13.761 1.00 83.31 100 THR A N 1
ATOM 734 C CA . THR A 1 100 ? -8.140 -16.788 12.786 1.00 83.31 100 THR A CA 1
ATOM 735 C C . THR A 1 100 ? -8.987 -17.785 12.006 1.00 83.31 100 THR A C 1
ATOM 737 O O . THR A 1 100 ? -9.632 -18.646 12.606 1.00 83.31 100 THR A O 1
ATOM 740 N N . VAL A 1 101 ? -8.971 -17.685 10.678 1.00 82.25 101 VAL A N 1
ATOM 741 C CA . VAL A 1 101 ? -9.682 -18.589 9.765 1.00 82.25 101 VAL A CA 1
ATOM 742 C C . VAL A 1 101 ? -8.670 -19.124 8.758 1.00 82.25 101 VAL A C 1
ATOM 744 O O . VAL A 1 101 ? -8.195 -18.392 7.894 1.00 82.25 101 VAL A O 1
ATOM 747 N N . GLY A 1 102 ? -8.301 -20.399 8.894 1.00 85.88 102 GLY A N 1
ATOM 748 C CA . GLY A 1 102 ? -7.216 -20.982 8.102 1.00 85.88 102 GLY A CA 1
ATOM 749 C C . GLY A 1 102 ? -5.881 -20.288 8.385 1.00 85.88 102 GLY A C 1
ATOM 750 O O . GLY A 1 102 ? -5.440 -20.230 9.532 1.00 85.88 102 GLY A O 1
ATOM 751 N N . ASP A 1 103 ? -5.251 -19.759 7.339 1.00 86.50 103 ASP A N 1
ATOM 752 C CA . ASP A 1 103 ? -4.016 -18.975 7.407 1.00 86.50 103 ASP A CA 1
ATOM 753 C C . ASP A 1 103 ? -4.254 -17.455 7.452 1.00 86.50 103 ASP A C 1
ATOM 755 O O . ASP A 1 103 ? -3.295 -16.692 7.371 1.00 86.50 103 ASP A O 1
ATOM 759 N N . GLN A 1 104 ? -5.499 -17.000 7.605 1.00 88.12 104 GLN A N 1
ATOM 760 C CA . GLN A 1 104 ? -5.856 -15.583 7.654 1.00 88.12 104 GLN A CA 1
ATOM 761 C C . GLN A 1 104 ? -6.209 -15.134 9.077 1.00 88.12 104 GLN A C 1
ATOM 763 O O . GLN A 1 104 ? -6.808 -15.883 9.855 1.00 88.12 104 GLN A O 1
ATOM 768 N N . VAL A 1 105 ? -5.890 -13.883 9.408 1.00 89.75 105 VAL A N 1
ATOM 769 C CA . VAL A 1 105 ? -6.342 -13.188 10.621 1.00 89.75 105 VAL A CA 1
ATOM 770 C C . VAL A 1 105 ? -7.318 -12.090 10.235 1.00 89.75 105 VAL A C 1
ATOM 772 O O . VAL A 1 105 ? -6.959 -11.154 9.525 1.00 89.75 105 VAL A O 1
ATOM 775 N N . GLN A 1 106 ? -8.533 -12.155 10.767 1.00 91.06 106 GLN A N 1
ATOM 776 C CA . GLN A 1 106 ? -9.443 -11.022 10.762 1.00 91.06 106 GLN A CA 1
ATOM 777 C C . GLN A 1 106 ? -8.998 -10.014 11.831 1.00 91.06 106 GLN A C 1
ATOM 779 O O . GLN A 1 106 ? -9.028 -10.293 13.033 1.00 91.06 106 GLN A O 1
ATOM 784 N N . MET A 1 107 ? -8.567 -8.840 11.380 1.00 90.69 107 MET A N 1
ATOM 785 C CA . MET A 1 107 ? -8.072 -7.734 12.190 1.00 90.69 107 MET A CA 1
ATOM 786 C C . MET A 1 107 ? -9.080 -6.585 12.160 1.00 90.69 107 MET A C 1
ATOM 788 O O . MET A 1 107 ? -9.300 -5.966 11.119 1.00 90.69 107 MET A O 1
ATOM 792 N N . THR A 1 108 ? -9.678 -6.271 13.308 1.00 92.31 108 THR A N 1
ATOM 793 C CA . THR A 1 108 ? -10.540 -5.091 13.460 1.00 92.31 108 THR A CA 1
ATOM 794 C C . THR A 1 108 ? -9.720 -3.925 13.996 1.00 92.31 108 THR A C 1
ATOM 796 O O . THR A 1 108 ? -9.312 -3.929 15.158 1.00 92.31 108 THR A O 1
ATOM 799 N N . ILE A 1 109 ? -9.507 -2.908 13.167 1.00 92.50 109 ILE A N 1
ATOM 800 C CA . ILE A 1 109 ? -8.968 -1.618 13.597 1.00 92.50 109 ILE A CA 1
ATOM 801 C C . ILE A 1 109 ? -10.118 -0.822 14.210 1.00 92.50 109 ILE A C 1
ATOM 803 O O . ILE A 1 109 ? -11.186 -0.709 13.612 1.00 92.50 109 ILE A O 1
ATOM 807 N N . GLN A 1 110 ? -9.902 -0.274 15.400 1.00 93.88 110 GLN A N 1
ATOM 808 C CA . GLN A 1 110 ? -10.836 0.600 16.098 1.00 93.88 110 GLN A CA 1
ATOM 809 C C . GLN A 1 110 ? -10.274 2.022 16.115 1.00 93.88 110 GLN A C 1
ATOM 811 O O . GLN A 1 110 ? -9.089 2.227 16.393 1.00 93.88 110 GLN A O 1
ATOM 816 N N . VAL A 1 111 ? -11.133 2.999 15.842 1.00 93.62 111 VAL A N 1
ATOM 817 C CA . VAL A 1 111 ? -10.826 4.432 15.897 1.00 93.62 111 VAL A CA 1
ATOM 818 C C . VAL A 1 111 ? -11.770 5.136 16.877 1.00 93.62 111 VAL A C 1
ATOM 820 O O . VAL A 1 111 ? -12.904 4.688 17.068 1.00 93.62 111 VAL A O 1
ATOM 823 N N . PRO A 1 112 ? -11.355 6.243 17.520 1.00 90.81 112 PRO A N 1
ATOM 824 C CA . PRO A 1 112 ? -12.264 7.049 18.323 1.00 90.81 112 PRO A CA 1
ATOM 825 C C . PRO A 1 112 ? -13.440 7.557 17.487 1.00 90.81 112 PRO A C 1
ATOM 827 O O . PRO A 1 112 ? -13.257 7.930 16.334 1.00 90.81 112 PRO A O 1
ATOM 830 N N . ALA A 1 113 ? -14.613 7.717 18.101 1.00 82.62 113 ALA A N 1
ATOM 831 C CA . ALA A 1 113 ? -15.779 8.324 17.446 1.00 82.62 113 ALA A CA 1
ATOM 832 C C . ALA A 1 113 ? -15.561 9.789 16.993 1.00 82.62 113 ALA A C 1
ATOM 834 O O . ALA A 1 113 ? -16.389 10.344 16.276 1.00 82.62 113 ALA A O 1
ATOM 835 N N . SER A 1 114 ? -14.468 10.426 17.430 1.00 79.44 114 SER A N 1
ATOM 836 C CA . SER A 1 114 ? -14.025 11.750 16.982 1.00 79.44 114 SER A CA 1
ATOM 837 C C . SER A 1 114 ? -13.122 11.722 15.745 1.00 79.44 114 SER A C 1
ATOM 839 O O . SER A 1 114 ? -12.855 12.782 15.185 1.00 79.44 114 SER A O 1
ATOM 841 N N . ALA A 1 115 ? -12.606 10.556 15.346 1.00 73.62 115 ALA A N 1
ATOM 842 C CA . ALA A 1 115 ? -11.947 10.401 14.057 1.00 73.62 115 ALA A CA 1
ATOM 843 C C . ALA A 1 115 ? -13.002 10.518 12.950 1.00 73.62 115 ALA A C 1
ATOM 845 O O . ALA A 1 115 ? -14.123 10.027 13.102 1.00 73.62 115 ALA A O 1
ATOM 846 N N . GLY A 1 116 ? -12.659 11.187 11.847 1.00 71.31 116 GLY A N 1
ATOM 847 C CA . GLY A 1 116 ? -13.559 11.304 10.700 1.00 71.31 116 GLY A CA 1
ATOM 848 C C . GLY A 1 116 ? -13.995 9.932 10.175 1.00 71.31 116 GLY A C 1
ATOM 849 O O . GLY A 1 116 ? -13.253 8.958 10.286 1.00 71.31 116 GLY A O 1
ATOM 850 N N . ARG A 1 117 ? -15.196 9.861 9.583 1.00 83.06 117 ARG A N 1
ATOM 851 C CA . ARG A 1 117 ? -15.703 8.621 8.966 1.00 83.06 117 ARG A CA 1
ATOM 852 C C . ARG A 1 117 ? -14.775 8.128 7.857 1.00 83.06 117 ARG A C 1
ATOM 854 O O . ARG A 1 117 ? -14.513 6.933 7.781 1.00 83.06 117 ARG A O 1
ATOM 861 N N . ASP A 1 118 ? -14.262 9.065 7.063 1.00 91.81 118 ASP A N 1
ATOM 862 C CA . ASP A 1 118 ? -13.433 8.795 5.895 1.00 91.81 118 ASP A CA 1
ATOM 863 C C . ASP A 1 118 ? -11.971 8.634 6.323 1.00 91.81 118 ASP A C 1
ATOM 865 O O . ASP A 1 118 ? -11.268 9.608 6.630 1.00 91.81 118 ASP A O 1
ATOM 869 N N . LEU A 1 119 ? -11.499 7.393 6.324 1.00 94.75 119 LEU A N 1
ATOM 870 C CA . LEU A 1 119 ? -10.142 7.031 6.700 1.00 94.75 119 LEU A CA 1
ATOM 871 C C . LEU A 1 119 ? -9.303 6.651 5.486 1.00 94.75 119 LEU A C 1
ATOM 873 O O . LEU A 1 119 ? -9.771 6.073 4.502 1.00 94.75 119 LEU A O 1
ATOM 877 N N . GLN A 1 120 ? -8.014 6.926 5.601 1.00 95.56 120 GLN A N 1
ATOM 878 C CA . GLN A 1 120 ? -6.980 6.433 4.717 1.00 95.56 120 GLN A CA 1
ATOM 879 C C . GLN A 1 120 ? -6.081 5.490 5.518 1.00 95.56 120 GLN A C 1
ATOM 881 O O . GLN A 1 120 ? -5.409 5.892 6.465 1.00 95.56 120 GLN A O 1
ATOM 886 N N . ILE A 1 121 ? -6.099 4.216 5.141 1.00 95.88 121 ILE A N 1
ATOM 887 C CA . ILE A 1 121 ? -5.315 3.151 5.764 1.00 95.88 121 ILE A CA 1
ATOM 888 C C . ILE A 1 121 ? -4.148 2.842 4.841 1.00 95.88 121 ILE A C 1
ATOM 890 O O . ILE A 1 121 ? -4.348 2.605 3.651 1.00 95.88 121 ILE A O 1
ATOM 894 N N . SER A 1 122 ? -2.931 2.814 5.370 1.00 95.69 122 SER A N 1
ATOM 895 C CA . SER A 1 122 ? -1.759 2.414 4.597 1.00 95.69 122 SER A CA 1
ATOM 896 C C . SER A 1 122 ? -0.843 1.478 5.366 1.00 95.69 122 SER A C 1
ATOM 898 O O . SER A 1 122 ? -0.787 1.518 6.594 1.00 95.69 122 SER A O 1
ATOM 900 N N . TYR A 1 123 ? -0.181 0.592 4.630 1.00 94.94 123 TYR A N 1
ATOM 901 C CA . TYR A 1 123 ? 0.656 -0.480 5.160 1.00 94.94 123 TYR A CA 1
ATOM 902 C C . TYR A 1 123 ? 1.636 -0.966 4.087 1.00 94.94 123 TYR A C 1
ATOM 904 O O . TYR A 1 123 ? 1.519 -0.640 2.903 1.00 94.94 123 TYR A O 1
ATOM 912 N N . ILE A 1 124 ? 2.610 -1.766 4.506 1.00 92.94 124 ILE A N 1
ATOM 913 C CA . ILE A 1 124 ? 3.628 -2.384 3.659 1.00 92.94 124 ILE A CA 1
ATOM 914 C C . ILE A 1 124 ? 3.568 -3.900 3.855 1.00 92.94 124 ILE A C 1
ATOM 916 O O . ILE A 1 124 ? 3.504 -4.385 4.983 1.00 92.94 124 ILE A O 1
ATOM 920 N N . THR A 1 125 ? 3.612 -4.654 2.758 1.00 89.31 125 THR A N 1
ATOM 921 C CA . THR A 1 125 ? 3.795 -6.117 2.777 1.00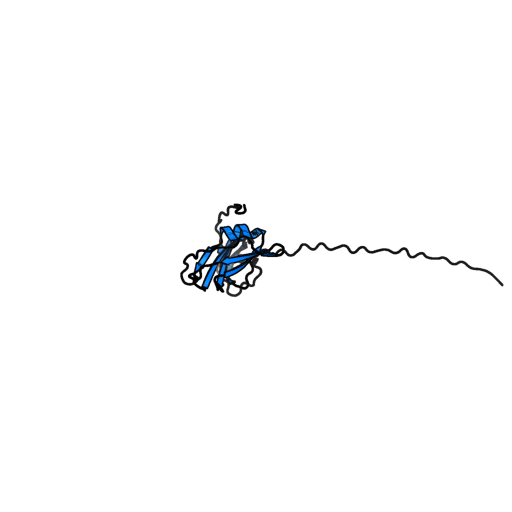 89.31 125 THR A CA 1
ATOM 922 C C . THR A 1 125 ? 4.822 -6.541 1.729 1.00 89.31 125 THR A C 1
ATOM 924 O O . THR A 1 125 ? 5.138 -5.772 0.814 1.00 89.31 125 THR A O 1
ATOM 927 N N . ASP A 1 126 ? 5.353 -7.761 1.857 1.00 86.69 126 ASP A N 1
ATOM 928 C CA . ASP A 1 126 ? 6.119 -8.394 0.778 1.00 86.69 126 ASP A CA 1
ATOM 929 C C . ASP A 1 126 ? 5.259 -8.474 -0.499 1.00 86.69 126 ASP A C 1
ATOM 931 O O . ASP A 1 126 ? 4.068 -8.778 -0.438 1.00 86.69 126 ASP A O 1
ATOM 935 N N . SER A 1 127 ? 5.865 -8.245 -1.661 1.00 83.75 127 SER A N 1
ATOM 936 C CA . SER A 1 127 ? 5.214 -8.301 -2.978 1.00 83.75 127 SER A CA 1
ATOM 937 C C . SER A 1 127 ? 6.269 -8.600 -4.047 1.00 83.75 127 SER A C 1
ATOM 939 O O . SER A 1 127 ? 7.417 -8.190 -3.869 1.00 83.75 127 SER A O 1
ATOM 941 N N . PRO A 1 128 ? 5.957 -9.263 -5.177 1.00 79.25 128 PRO A N 1
ATOM 942 C CA . PRO A 1 128 ? 6.944 -9.479 -6.231 1.00 79.25 128 PRO A CA 1
ATOM 943 C C . PRO A 1 128 ? 7.564 -8.166 -6.713 1.00 79.25 128 PRO A C 1
ATOM 945 O O . PRO A 1 128 ? 6.867 -7.181 -6.958 1.00 79.25 128 PRO A O 1
ATOM 948 N N . ALA A 1 129 ? 8.888 -8.156 -6.857 1.00 81.56 129 ALA A N 1
ATOM 949 C CA . ALA A 1 129 ? 9.606 -7.005 -7.380 1.00 81.56 129 ALA A CA 1
ATOM 950 C C . ALA A 1 129 ? 9.195 -6.727 -8.836 1.00 81.56 129 ALA A C 1
ATOM 952 O O . ALA A 1 129 ? 9.184 -7.629 -9.678 1.00 81.56 129 ALA A O 1
ATOM 953 N N . TRP A 1 130 ? 8.908 -5.461 -9.145 1.00 87.44 130 TRP A N 1
ATOM 954 C CA . TRP A 1 130 ? 8.605 -5.039 -10.510 1.00 87.44 130 TRP A CA 1
ATOM 955 C C . TRP A 1 130 ? 9.840 -5.155 -11.418 1.00 87.44 130 TRP A C 1
ATOM 957 O O . TRP A 1 130 ? 10.978 -4.921 -10.994 1.00 87.44 130 TRP A O 1
ATOM 967 N N . LYS A 1 131 ? 9.616 -5.502 -12.688 1.00 89.25 131 LYS A N 1
ATOM 968 C CA . LYS A 1 131 ? 10.676 -5.783 -13.666 1.00 89.25 131 LYS A CA 1
ATOM 969 C C . LYS A 1 131 ? 10.780 -4.609 -14.652 1.00 89.25 131 LYS A C 1
ATOM 971 O O . LYS A 1 131 ? 9.817 -4.369 -15.386 1.00 89.25 131 LYS A O 1
ATOM 976 N N . PRO A 1 132 ? 11.899 -3.863 -14.695 1.00 89.56 132 PRO A N 1
ATOM 977 C CA . PRO A 1 132 ? 12.131 -2.882 -15.746 1.00 89.56 132 PRO A CA 1
ATOM 978 C C . PRO A 1 132 ? 12.451 -3.579 -17.070 1.00 89.56 132 PRO A C 1
ATOM 980 O O . PRO A 1 132 ? 13.209 -4.547 -17.103 1.00 89.56 132 PRO A O 1
ATOM 983 N N . SER A 1 133 ? 11.927 -3.044 -18.167 1.00 91.69 133 SER A N 1
ATOM 984 C CA . SER A 1 133 ? 12.362 -3.390 -19.521 1.00 91.69 133 SER A CA 1
ATOM 985 C C . SER A 1 133 ? 12.636 -2.112 -20.302 1.00 91.69 133 SER A C 1
ATOM 987 O O . SER A 1 133 ? 11.928 -1.123 -20.128 1.00 91.69 133 SER A O 1
ATOM 989 N N . TYR A 1 134 ? 13.658 -2.123 -21.153 1.00 93.12 134 TYR A N 1
ATOM 990 C CA . TYR A 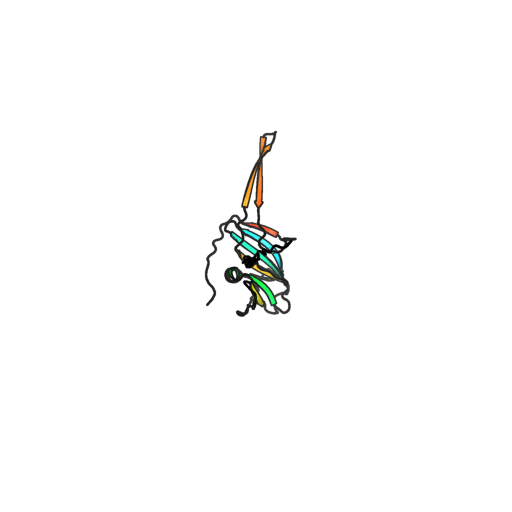1 134 ? 14.054 -0.979 -21.970 1.00 93.12 134 TYR A CA 1
ATOM 991 C C . TYR A 1 134 ? 14.296 -1.437 -23.406 1.00 93.12 134 TYR A C 1
ATOM 993 O O . TYR A 1 134 ? 14.874 -2.503 -23.621 1.00 93.12 134 TYR A O 1
ATOM 1001 N N . ARG A 1 135 ? 13.912 -0.617 -24.388 1.00 95.25 135 ARG A N 1
ATOM 1002 C CA . ARG A 1 135 ? 14.349 -0.776 -25.782 1.00 95.25 135 ARG A CA 1
ATOM 1003 C C . ARG A 1 135 ? 14.878 0.542 -26.323 1.00 95.25 135 ARG A C 1
ATOM 1005 O O . ARG A 1 135 ? 14.358 1.607 -25.994 1.00 95.25 135 ARG A O 1
ATOM 1012 N N . VAL A 1 136 ? 15.881 0.440 -27.183 1.00 96.75 136 VAL A N 1
ATOM 1013 C CA . VAL A 1 136 ? 16.357 1.544 -28.016 1.00 96.75 136 VAL A CA 1
ATOM 1014 C C . VAL A 1 136 ? 15.785 1.332 -29.411 1.00 96.75 136 VAL A C 1
ATOM 1016 O O . VAL A 1 136 ? 15.831 0.219 -29.934 1.00 96.75 136 VAL A O 1
ATOM 1019 N N . VAL A 1 137 ? 15.222 2.384 -29.988 1.00 96.25 137 VAL A N 1
ATOM 1020 C CA . VAL A 1 137 ? 14.737 2.436 -31.367 1.00 96.25 137 VAL A CA 1
ATOM 1021 C C . VAL A 1 137 ? 15.550 3.514 -32.069 1.00 96.25 137 VAL A C 1
ATOM 1023 O O . VAL A 1 137 ? 15.654 4.622 -31.552 1.00 96.25 137 VAL A O 1
ATOM 1026 N N . VAL A 1 138 ? 16.136 3.185 -33.214 1.00 97.50 138 VAL A N 1
ATOM 1027 C CA . VAL A 1 138 ? 16.755 4.163 -34.113 1.00 97.50 138 VAL A CA 1
ATOM 1028 C C . VAL A 1 138 ? 15.878 4.215 -35.354 1.00 97.50 138 VAL A C 1
ATOM 1030 O O . VAL A 1 138 ? 15.522 3.152 -35.867 1.00 97.50 138 VAL A O 1
ATOM 1033 N N . ASP A 1 139 ? 15.476 5.408 -35.778 1.00 95.12 139 ASP A N 1
ATOM 1034 C CA . ASP A 1 139 ? 14.652 5.582 -36.977 1.00 95.12 139 ASP A CA 1
ATOM 1035 C C . ASP A 1 139 ? 15.489 5.794 -38.253 1.00 95.12 139 ASP A C 1
ATOM 1037 O O . ASP A 1 139 ? 16.720 5.867 -38.215 1.00 95.12 139 ASP A O 1
ATOM 1041 N N . ASP A 1 140 ? 14.809 5.894 -39.398 1.00 94.75 140 ASP A N 1
ATOM 1042 C CA . ASP A 1 140 ? 15.444 6.066 -40.710 1.00 94.75 140 ASP A CA 1
ATOM 1043 C C . ASP A 1 140 ? 16.140 7.436 -40.884 1.00 94.75 140 ASP A C 1
ATOM 1045 O O . ASP A 1 140 ? 16.937 7.609 -41.808 1.00 94.75 140 ASP A O 1
ATOM 1049 N N . ALA A 1 141 ? 15.868 8.410 -40.005 1.00 95.25 141 ALA A N 1
ATOM 1050 C CA . ALA A 1 141 ? 16.556 9.701 -39.947 1.00 95.25 141 ALA A CA 1
ATOM 1051 C C . ALA A 1 141 ? 17.769 9.686 -38.990 1.00 95.25 141 ALA A C 1
ATOM 1053 O O . ALA A 1 141 ? 18.538 10.650 -38.954 1.00 95.25 141 ALA A O 1
ATOM 1054 N N . GLY A 1 142 ? 17.967 8.595 -38.243 1.00 94.75 142 GLY A N 1
ATOM 1055 C CA . GLY A 1 142 ? 19.022 8.441 -37.242 1.00 94.75 142 GLY A CA 1
ATOM 1056 C C . GLY A 1 142 ? 18.656 8.974 -35.852 1.00 94.75 142 GLY A C 1
ATOM 1057 O O . GLY A 1 142 ? 19.543 9.083 -35.001 1.00 94.75 142 GLY A O 1
ATOM 1058 N N . GLU A 1 143 ? 17.388 9.303 -35.591 1.00 96.88 143 GLU A N 1
ATOM 1059 C CA . GLU A 1 143 ? 16.926 9.720 -34.266 1.00 96.88 143 GLU A CA 1
ATOM 1060 C C . GLU A 1 143 ? 16.912 8.520 -33.306 1.00 96.88 143 GLU A C 1
ATOM 1062 O O . GLU A 1 143 ? 16.356 7.461 -33.605 1.00 96.88 143 GLU A O 1
ATOM 1067 N N . VAL A 1 144 ? 17.527 8.677 -32.128 1.00 97.31 144 VAL A N 1
ATOM 1068 C CA . VAL A 1 144 ? 17.649 7.611 -31.123 1.00 97.31 144 VAL A CA 1
ATOM 1069 C C . VAL A 1 144 ? 16.619 7.806 -30.013 1.00 97.31 144 VAL A C 1
ATOM 1071 O O . VAL A 1 144 ? 16.770 8.659 -29.139 1.00 97.31 144 VAL A O 1
ATOM 1074 N N . ASN A 1 145 ? 15.602 6.952 -30.005 1.00 96.50 145 ASN A N 1
ATOM 1075 C CA . ASN A 1 145 ? 14.521 6.943 -29.028 1.00 96.50 145 ASN A CA 1
ATOM 1076 C C . ASN A 1 145 ? 14.704 5.820 -27.997 1.00 96.50 145 ASN A C 1
ATOM 1078 O O . ASN A 1 145 ? 14.784 4.641 -28.345 1.00 96.50 145 ASN A O 1
ATOM 1082 N N . VAL A 1 146 ? 14.708 6.165 -26.706 1.00 95.75 146 VAL A N 1
ATOM 1083 C CA . VAL A 1 146 ? 14.747 5.192 -25.599 1.00 95.75 146 VAL A CA 1
ATOM 1084 C C . VAL A 1 146 ? 13.359 5.066 -24.984 1.00 95.75 146 VAL A C 1
ATOM 1086 O O . VAL A 1 146 ? 12.764 6.054 -24.566 1.00 95.75 146 VAL A O 1
ATOM 1089 N N . GLN A 1 147 ? 12.848 3.841 -24.903 1.00 94.88 147 GLN A N 1
ATOM 1090 C CA . GLN A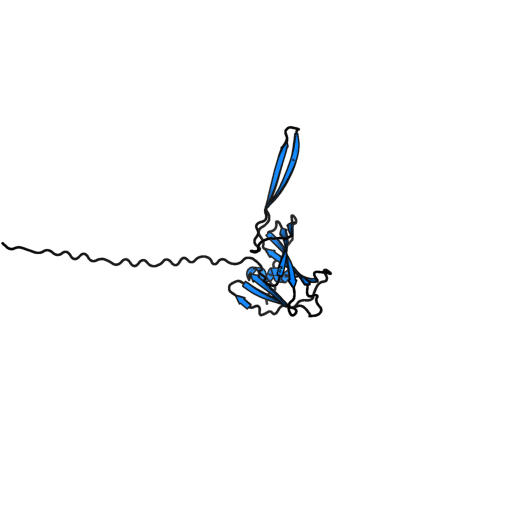 1 147 ? 11.524 3.541 -24.355 1.00 94.88 147 GLN A CA 1
ATOM 1091 C C . GLN A 1 147 ? 11.661 2.556 -23.193 1.00 94.88 147 GLN A C 1
ATOM 1093 O O . GLN A 1 147 ? 12.503 1.656 -23.237 1.00 94.88 147 GLN A O 1
ATOM 1098 N N . GLY A 1 148 ? 10.843 2.726 -22.153 1.00 91.06 148 GLY A N 1
ATOM 1099 C CA . GLY A 1 148 ? 10.899 1.922 -20.935 1.00 91.06 148 GLY A CA 1
ATOM 1100 C C . GLY A 1 148 ? 9.523 1.459 -20.466 1.00 91.06 148 GLY A C 1
ATOM 1101 O O . GLY A 1 148 ? 8.545 2.197 -20.563 1.00 91.06 148 GLY A O 1
ATOM 1102 N N . TRP A 1 149 ? 9.474 0.248 -19.917 1.00 92.06 149 TRP A N 1
ATOM 1103 C CA . TRP A 1 149 ? 8.305 -0.365 -19.291 1.00 92.06 149 TRP A CA 1
ATOM 1104 C C . TRP A 1 149 ? 8.617 -0.746 -17.849 1.00 92.06 149 TRP A C 1
ATOM 1106 O O . TRP A 1 149 ? 9.737 -1.144 -17.521 1.00 92.06 149 TRP A O 1
ATOM 1116 N N . ALA A 1 150 ? 7.586 -0.701 -17.012 1.00 89.75 150 ALA A N 1
ATOM 1117 C CA . ALA A 1 150 ? 7.569 -1.348 -15.714 1.00 89.75 150 ALA A CA 1
ATOM 1118 C C . ALA A 1 150 ? 6.530 -2.471 -15.751 1.00 89.75 150 ALA A C 1
ATOM 1120 O O . ALA A 1 150 ? 5.343 -2.211 -15.932 1.00 89.75 150 ALA A O 1
ATOM 1121 N N . ILE A 1 151 ? 6.979 -3.716 -15.605 1.00 90.50 151 ILE A N 1
ATOM 1122 C CA . ILE A 1 151 ? 6.097 -4.880 -15.499 1.00 90.50 151 ILE A CA 1
ATOM 1123 C C . ILE A 1 151 ? 5.855 -5.125 -14.011 1.00 90.50 151 ILE A C 1
ATOM 1125 O O . ILE A 1 151 ? 6.806 -5.360 -13.260 1.00 90.50 151 ILE A O 1
ATOM 1129 N N . VAL A 1 152 ? 4.594 -5.046 -13.594 1.00 89.38 152 VAL A N 1
ATOM 1130 C CA . VAL A 1 152 ? 4.152 -5.241 -12.210 1.00 89.38 152 VAL A CA 1
ATOM 1131 C C . VAL A 1 152 ? 3.211 -6.439 -12.178 1.00 89.38 152 VAL A C 1
ATOM 1133 O O . VAL A 1 152 ? 2.226 -6.463 -12.911 1.00 89.38 152 VAL A O 1
ATOM 1136 N N . ASP A 1 153 ? 3.515 -7.419 -11.331 1.00 87.50 153 ASP A N 1
ATOM 1137 C CA . ASP A 1 153 ? 2.637 -8.563 -11.098 1.00 87.50 153 ASP A CA 1
ATOM 1138 C C . ASP A 1 153 ? 1.633 -8.166 -9.992 1.00 87.50 153 ASP A C 1
ATOM 1140 O O . ASP A 1 153 ? 2.050 -7.850 -8.876 1.00 87.50 153 ASP A O 1
ATOM 1144 N N . ASN A 1 154 ? 0.324 -8.134 -10.283 1.00 88.00 154 ASN A N 1
ATOM 1145 C CA . ASN A 1 154 ? -0.693 -7.864 -9.257 1.00 88.00 154 ASN A CA 1
ATOM 1146 C C . ASN A 1 154 ? -0.811 -9.078 -8.323 1.00 88.00 154 ASN A C 1
ATOM 1148 O O . ASN A 1 154 ? -1.314 -10.128 -8.721 1.00 88.00 154 ASN A O 1
ATOM 1152 N N . THR A 1 155 ? -0.379 -8.916 -7.072 1.00 83.31 155 THR A N 1
ATOM 1153 C CA . THR A 1 155 ? -0.536 -9.920 -6.011 1.00 83.31 155 THR A CA 1
ATOM 1154 C C . THR A 1 155 ? -1.442 -9.470 -4.874 1.00 83.31 155 THR A C 1
ATOM 1156 O O . THR A 1 155 ? -1.411 -10.094 -3.819 1.00 83.31 155 THR A O 1
ATOM 1159 N N . SER A 1 156 ? -2.241 -8.413 -5.049 1.00 80.06 156 SER A N 1
ATOM 1160 C CA . SER A 1 156 ? -3.220 -7.990 -4.038 1.00 80.06 156 SER A CA 1
ATOM 1161 C C . SER A 1 156 ? -4.577 -8.680 -4.182 1.00 80.06 156 SER A C 1
ATOM 1163 O O . SER A 1 156 ? -5.496 -8.311 -3.465 1.00 80.06 156 SER A O 1
ATOM 1165 N N . GLY A 1 157 ? -4.715 -9.625 -5.124 1.00 83.06 157 GLY A N 1
ATOM 1166 C CA . GLY A 1 157 ? -5.882 -10.503 -5.301 1.00 83.06 157 GLY A CA 1
ATOM 1167 C C . GLY A 1 157 ? -7.247 -9.802 -5.350 1.00 83.06 157 GLY A C 1
ATOM 1168 O O . GLY A 1 157 ? -8.269 -10.388 -4.988 1.00 83.06 157 GLY A O 1
ATOM 1169 N N . GLU A 1 158 ? -7.239 -8.552 -5.794 1.00 86.31 158 GLU A N 1
ATOM 1170 C CA . GLU A 1 158 ? -8.377 -7.699 -6.115 1.00 86.31 158 GLU A CA 1
ATOM 1171 C C . GLU A 1 158 ? -8.020 -6.940 -7.402 1.00 86.31 158 GLU A C 1
ATOM 1173 O O . GLU A 1 158 ? -6.836 -6.699 -7.681 1.00 86.31 158 GLU A O 1
ATOM 1178 N N . ASP A 1 159 ? -9.021 -6.590 -8.205 1.00 88.62 159 ASP A N 1
ATOM 1179 C CA . ASP A 1 159 ? -8.789 -5.921 -9.482 1.00 88.62 159 ASP A CA 1
ATOM 1180 C C . ASP A 1 159 ? -8.339 -4.469 -9.277 1.00 88.62 159 ASP A C 1
ATOM 1182 O O . ASP A 1 159 ? -8.894 -3.720 -8.474 1.00 88.62 159 ASP A O 1
ATOM 1186 N N . TRP A 1 160 ? -7.314 -4.046 -10.021 1.00 89.19 160 TRP A N 1
ATOM 1187 C CA . TRP A 1 160 ? -6.750 -2.692 -9.929 1.00 89.19 160 TRP A CA 1
ATOM 1188 C C . TRP A 1 160 ? -7.532 -1.677 -10.773 1.00 89.19 160 TRP A C 1
ATOM 1190 O O . TRP A 1 160 ? -6.962 -0.896 -11.539 1.00 89.19 160 TRP A O 1
ATOM 1200 N N . GLU A 1 161 ? -8.854 -1.667 -10.625 1.00 87.88 161 GLU A N 1
ATOM 1201 C CA . GLU A 1 161 ? -9.707 -0.655 -11.242 1.00 87.88 161 GLU A CA 1
ATOM 1202 C C . GLU A 1 161 ? -9.556 0.684 -10.507 1.00 87.88 161 GLU A C 1
ATOM 1204 O O . GLU A 1 161 ? -9.690 0.768 -9.291 1.00 87.88 161 GLU A O 1
ATOM 1209 N N . GLN A 1 162 ? -9.244 1.753 -11.247 1.00 89.19 162 GLN A N 1
ATOM 1210 C CA . GLN A 1 162 ? -9.050 3.115 -10.711 1.00 89.19 162 GLN A CA 1
ATOM 1211 C C . GLN A 1 162 ? -7.915 3.268 -9.664 1.00 89.19 162 GLN A C 1
ATOM 1213 O O . GLN A 1 162 ? -7.744 4.344 -9.082 1.00 89.19 162 GLN A O 1
ATOM 1218 N N . VAL A 1 163 ? -7.078 2.242 -9.472 1.00 93.00 163 VAL A N 1
ATOM 1219 C CA . VAL A 1 163 ? -5.924 2.259 -8.559 1.00 93.00 163 VAL A CA 1
ATOM 1220 C C . VAL A 1 163 ? -4.760 3.051 -9.161 1.00 93.00 163 VAL A C 1
ATOM 1222 O O . VAL A 1 163 ? -4.322 2.804 -10.286 1.00 93.00 163 VAL A O 1
ATOM 1225 N N . ARG A 1 164 ? -4.177 3.979 -8.390 1.00 94.12 164 ARG A N 1
ATOM 1226 C CA . ARG A 1 164 ? -2.925 4.653 -8.779 1.00 94.12 164 ARG A CA 1
ATOM 1227 C C . ARG A 1 164 ? -1.726 3.742 -8.519 1.00 94.12 164 ARG A C 1
ATOM 1229 O O . ARG A 1 164 ? -1.314 3.578 -7.372 1.00 94.12 164 ARG A O 1
ATOM 1236 N N . VAL A 1 165 ? -1.150 3.193 -9.584 1.00 92.81 165 VAL A N 1
ATOM 1237 C CA . VAL A 1 165 ? 0.057 2.354 -9.528 1.00 92.81 165 VAL A CA 1
ATOM 1238 C C . VAL A 1 165 ? 1.316 3.210 -9.685 1.00 92.81 165 VAL A C 1
ATOM 1240 O O . VAL A 1 165 ? 1.407 4.045 -10.585 1.00 92.81 165 VAL A O 1
ATOM 1243 N N . GLY A 1 166 ? 2.306 2.987 -8.824 1.00 91.44 166 GLY A N 1
ATOM 1244 C CA . GLY A 1 166 ? 3.651 3.549 -8.928 1.00 91.44 166 GLY A CA 1
ATOM 1245 C C . GLY A 1 166 ? 4.727 2.474 -8.781 1.00 91.44 166 GLY A C 1
ATOM 1246 O O . GLY A 1 166 ? 4.486 1.404 -8.221 1.00 91.44 166 GLY A O 1
ATOM 1247 N N . VAL A 1 167 ? 5.939 2.771 -9.253 1.00 90.50 167 VAL A N 1
ATOM 1248 C CA . VAL A 1 167 ? 7.098 1.883 -9.091 1.00 90.50 167 VAL A CA 1
ATOM 1249 C C . VAL A 1 167 ? 8.287 2.600 -8.461 1.00 90.50 167 VAL A C 1
ATOM 1251 O O . VAL A 1 167 ? 8.702 3.675 -8.892 1.00 90.50 167 VAL A O 1
ATOM 1254 N N . GLY A 1 168 ? 8.834 1.994 -7.409 1.00 85.06 168 GLY A N 1
ATOM 1255 C CA . GLY A 1 168 ? 9.966 2.497 -6.642 1.00 85.06 168 GLY A CA 1
ATOM 1256 C C . GLY A 1 168 ? 11.274 1.840 -7.072 1.00 85.06 168 GLY A C 1
ATOM 1257 O O . GLY A 1 168 ? 11.420 0.616 -7.025 1.00 85.06 168 GLY A O 1
ATOM 1258 N N . ALA A 1 169 ? 12.252 2.653 -7.475 1.00 71.69 169 ALA A N 1
ATOM 1259 C CA . ALA A 1 169 ? 13.590 2.178 -7.825 1.00 71.69 169 ALA A CA 1
ATOM 1260 C C . ALA A 1 169 ? 14.543 2.088 -6.614 1.00 71.69 169 ALA A C 1
ATOM 1262 O O . ALA A 1 169 ? 15.547 1.375 -6.692 1.00 71.69 169 ALA A O 1
ATOM 1263 N N . SER A 1 170 ? 14.255 2.803 -5.522 1.00 65.38 170 SER A N 1
ATOM 1264 C CA . SER A 1 170 ? 15.100 2.876 -4.328 1.00 65.38 170 SER A CA 1
ATOM 1265 C C . SER A 1 170 ? 15.049 1.602 -3.481 1.00 65.38 170 SER A C 1
ATOM 1267 O O . SER A 1 170 ? 14.012 0.957 -3.332 1.00 65.38 170 SER A O 1
ATOM 1269 N N . SER A 1 171 ? 16.193 1.257 -2.893 1.00 54.84 171 SER A N 1
ATOM 1270 C CA . SER A 1 171 ? 16.329 0.194 -1.901 1.00 54.84 171 SER A CA 1
ATOM 1271 C C . SER A 1 171 ? 15.799 0.670 -0.546 1.00 54.84 171 SER A C 1
ATOM 1273 O O . SER A 1 171 ? 16.554 1.215 0.262 1.00 54.84 171 SER A O 1
ATOM 1275 N N . ALA A 1 172 ? 14.505 0.481 -0.285 1.00 49.41 172 ALA A N 1
ATOM 1276 C CA . ALA A 1 172 ? 13.985 0.630 1.069 1.00 49.41 172 ALA A CA 1
ATOM 1277 C C . ALA A 1 172 ? 14.588 -0.476 1.957 1.00 49.41 172 ALA A C 1
ATOM 1279 O O . ALA A 1 172 ? 14.484 -1.665 1.648 1.00 49.41 172 ALA A O 1
ATOM 1280 N N . LEU A 1 173 ? 15.255 -0.089 3.044 1.00 48.38 173 LEU A N 1
ATOM 1281 C CA . LEU A 1 173 ? 15.774 -1.031 4.033 1.00 48.38 173 LEU A CA 1
ATOM 1282 C C . LEU A 1 173 ? 14.618 -1.461 4.940 1.00 48.38 173 LEU A C 1
ATOM 1284 O O . LEU A 1 173 ? 14.093 -0.645 5.693 1.00 48.38 173 LEU A O 1
ATOM 1288 N N . SER A 1 174 ? 14.221 -2.732 4.853 1.00 45.94 174 SER A N 1
ATOM 1289 C CA . SER A 1 174 ? 13.241 -3.340 5.758 1.00 45.94 174 SER A CA 1
ATOM 1290 C C . SER A 1 174 ? 13.961 -4.215 6.782 1.00 45.94 174 SER A C 1
ATOM 1292 O O . SER A 1 174 ? 14.808 -5.031 6.416 1.00 45.94 174 SER A O 1
ATOM 1294 N N . PHE A 1 175 ? 13.623 -4.051 8.061 1.00 48.06 175 PHE A N 1
ATOM 1295 C CA . PHE A 1 175 ? 14.167 -4.844 9.161 1.00 48.06 175 PHE A CA 1
ATOM 1296 C C . PHE A 1 175 ? 13.074 -5.759 9.723 1.00 48.06 175 PHE A C 1
ATOM 1298 O O . PHE A 1 175 ? 12.039 -5.290 10.201 1.00 48.06 175 PHE A O 1
ATOM 1305 N N . ARG A 1 176 ? 13.308 -7.077 9.715 1.00 45.16 176 ARG A N 1
ATOM 1306 C CA . ARG A 1 176 ? 12.419 -8.030 10.390 1.00 45.16 176 ARG A CA 1
ATOM 1307 C C . ARG A 1 176 ? 12.686 -8.028 11.895 1.00 45.16 176 ARG A C 1
ATOM 1309 O O . ARG A 1 176 ? 13.699 -8.541 12.353 1.00 45.16 176 ARG A O 1
ATOM 1316 N N . TYR A 1 177 ? 11.744 -7.461 12.639 1.00 42.81 177 TYR A N 1
ATOM 1317 C CA . TYR A 1 177 ? 11.609 -7.580 14.092 1.00 42.81 177 TYR A CA 1
ATOM 1318 C C . TYR A 1 177 ? 10.368 -8.432 14.410 1.00 42.81 177 TYR A C 1
ATOM 1320 O O . TYR A 1 177 ? 9.422 -8.409 13.621 1.00 42.81 177 TYR A O 1
ATOM 1328 N N . ASP A 1 178 ? 10.334 -9.182 15.510 1.00 43.91 178 ASP A N 1
ATOM 1329 C CA . ASP A 1 178 ? 9.102 -9.852 15.957 1.00 43.91 178 ASP A CA 1
ATOM 1330 C C . ASP A 1 178 ? 8.420 -9.001 17.033 1.00 43.91 178 ASP A C 1
ATOM 1332 O O . ASP A 1 178 ? 9.071 -8.558 17.976 1.00 43.91 178 ASP A O 1
ATOM 1336 N N . LEU A 1 179 ? 7.129 -8.719 16.851 1.00 54.44 179 LEU A N 1
ATOM 1337 C CA . LEU A 1 179 ? 6.312 -7.953 17.797 1.00 54.44 179 LEU A CA 1
ATOM 1338 C C . LEU A 1 179 ? 5.383 -8.843 18.637 1.00 54.44 179 LEU A C 1
ATOM 1340 O O . LEU A 1 179 ? 4.622 -8.315 19.449 1.00 54.44 179 LEU A O 1
ATOM 1344 N N . ARG A 1 180 ? 5.411 -10.171 18.457 1.00 45.97 180 ARG A N 1
ATOM 1345 C CA . ARG A 1 180 ? 4.668 -11.102 19.315 1.00 45.97 180 ARG A CA 1
ATOM 1346 C C . ARG A 1 180 ? 5.460 -11.395 20.598 1.00 45.97 180 ARG A C 1
ATOM 1348 O O . ARG A 1 180 ? 6.658 -11.662 20.551 1.00 45.97 180 ARG A O 1
ATOM 1355 N N . SER A 1 181 ? 4.754 -11.357 21.729 1.00 50.44 181 SER A N 1
ATOM 1356 C CA . SER A 1 181 ? 5.185 -11.841 23.049 1.00 50.44 181 SER A CA 1
ATOM 1357 C C . SER A 1 181 ? 4.260 -12.961 23.514 1.00 50.44 181 SER A C 1
ATOM 1359 O O . SER A 1 181 ? 3.141 -13.056 22.962 1.00 50.44 181 SER A O 1
#

Sequence (181 aa):
MKTSRVRRACALTAALLAPSALVGCGAHDTYVRSEDSALGRVVVYRNGIAYYERKAEAADGKVTLTVPQDKVNDFLKSLTVTEAATGKPVPISYPTAGATVGDQVQMTIQVPASAGRDLQISYITDSPAWKPSYRVVVDDAGEVNVQGWAIVDNTSGEDWEQVRVGVGASSALSFRYDLRS

Radius of gyration: 28.45 Å; chains: 1; bounding box: 41×109×64 Å

Foldseek 3Di:
DDDDDDDDDDDDDDDDDDPDPPPDDDDQQQAKDFPFWDWAEWEFEQQQKIKTKIKGFQDVQKGKIKHFQVFPQQFVVFKFKAAPVPRHTFDWDWDPDFDDDPRITIIMIGTPPPRHRIMMIMGMGGHHGWDKDKDWDQDPVRDIDIDIDTHGDDSNPDDCVNHHYHYHHDDDDDDDDGPDD